Protein AF-B6E2Z8-F1 (afdb_monomer)

Sequence (71 aa):
IQREFRQALSETAPVYTMTPGDVDLTLNWGRISNVLPEYRGEDGVRVGRISFNNISAILGTVAVILNCHHQ

Foldseek 3Di:
DVVQVVVCVDPVNDDDDQDVVNVVCVVCQQVCLVCVVVDPFPCWDDDPPDIQRGPCSCVVRDDDHDDPPDD

Nearest PDB structures (foldseek):
  6x6h-assembly1_A1  TM=1.003E+00  e=2.949E-09  Escherichia coli
  8sz2-assembly1_A  TM=9.898E-01  e=4.464E-09  Escherichia coli O104:H4
  6u3u-assembly2_A  TM=1.005E+00  e=9.548E-09  Escherichia coli
  7vhd-assembly1_A  TM=9.935E-01  e=1.023E-08  Escherichia coli
  8gcw-assembly1_A  TM=9.965E-01  e=1.023E-08  Escherichia coli

Radius of gyration: 14.18 Å; Cα contacts (8 Å, |Δi|>4): 50; chains: 1; bounding box: 36×26×35 Å

Solvent-accessible surface area (backbone atoms only — not comparable to full-atom values): 4605 Å² total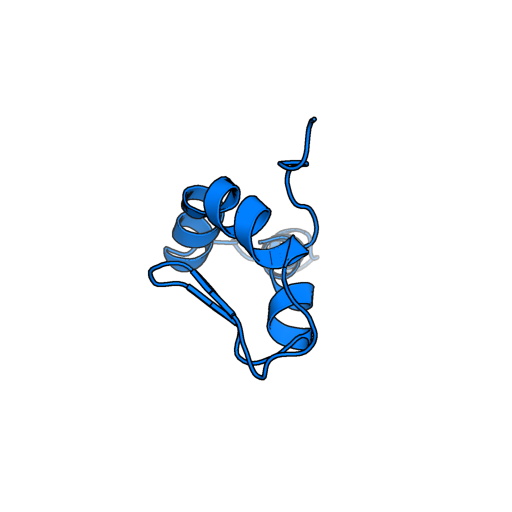; per-residue (Å²): 98,76,80,58,48,53,50,36,73,39,95,82,48,47,87,68,75,88,46,74,67,51,51,50,50,64,77,38,41,69,62,48,26,65,49,58,80,70,65,84,79,63,70,52,52,76,57,92,91,46,72,26,80,30,68,68,50,40,62,76,72,52,88,81,66,62,88,73,79,83,126

InterPro domains:
  IPR016139 Ribosome-inactivating protein, subdomain 2 [G3DSA:4.10.470.10] (1-71)
  IPR036041 Ribosome-inactivating protein superfamily [SSF56371] (1-70)

Organism: NCBI:txid563945

pLDDT: mean 96.65, std 5.27, range [58.31, 98.5]

Mean predicted aligned error: 2.76 Å

Structure (mmCIF, N/CA/C/O backbone):
data_AF-B6E2Z8-F1
#
_entry.id   AF-B6E2Z8-F1
#
loop_
_atom_site.group_PDB
_atom_site.id
_atom_site.type_symbol
_atom_site.label_atom_id
_atom_site.label_alt_id
_atom_site.label_comp_id
_atom_site.label_asym_id
_atom_site.label_entity_id
_atom_site.label_seq_id
_atom_site.pdbx_PDB_ins_code
_atom_site.Cartn_x
_atom_site.Cartn_y
_atom_site.Cartn_z
_atom_site.occupancy
_atom_site.B_iso_or_equiv
_atom_site.auth_seq_id
_atom_site.auth_comp_id
_atom_site.auth_asym_id
_atom_site.auth_atom_id
_atom_site.pdbx_PDB_model_num
ATOM 1 N N . ILE A 1 1 ? -3.788 1.297 4.577 1.00 97.88 1 ILE A N 1
ATOM 2 C CA . ILE A 1 1 ? -4.052 2.748 4.848 1.00 97.88 1 ILE A CA 1
ATOM 3 C C . ILE A 1 1 ? -5.435 3.294 4.416 1.00 97.88 1 ILE A C 1
ATOM 5 O O . ILE A 1 1 ? -6.320 3.249 5.257 1.00 97.88 1 ILE A O 1
ATOM 9 N N . GLN A 1 2 ? -5.692 3.832 3.197 1.00 98.19 2 GLN A N 1
ATOM 10 C CA . GLN A 1 2 ? -6.966 4.556 2.888 1.00 98.19 2 GLN A CA 1
ATOM 11 C C . GLN A 1 2 ? -8.216 3.728 3.227 1.00 98.19 2 GLN A C 1
ATOM 13 O O . GLN A 1 2 ? -9.113 4.192 3.929 1.00 98.19 2 GLN A O 1
ATOM 18 N N . ARG A 1 3 ? -8.263 2.490 2.721 1.00 97.88 3 ARG A N 1
ATOM 19 C CA . ARG A 1 3 ? -9.363 1.544 2.953 1.00 97.88 3 ARG A CA 1
ATOM 20 C C . ARG A 1 3 ? -9.578 1.255 4.441 1.00 97.88 3 ARG A C 1
ATOM 22 O O . ARG A 1 3 ? -10.721 1.176 4.877 1.00 97.88 3 ARG A O 1
ATOM 29 N N . GLU A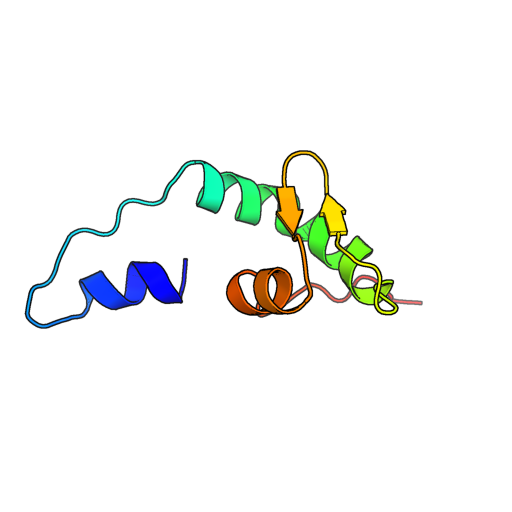 1 4 ? -8.498 1.076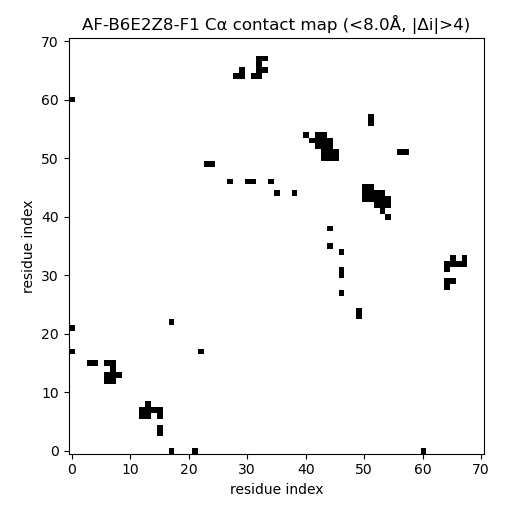 5.193 1.00 98.00 4 GLU A N 1
ATOM 30 C CA . GLU A 1 4 ? -8.549 0.658 6.599 1.00 98.00 4 GLU A CA 1
ATOM 31 C C . GLU A 1 4 ? -8.865 1.825 7.533 1.00 98.00 4 GLU A C 1
ATOM 33 O O . GLU A 1 4 ? -9.776 1.714 8.348 1.00 98.00 4 GLU A O 1
ATOM 38 N N . PHE A 1 5 ? -8.197 2.972 7.371 1.00 98.31 5 PHE A N 1
ATOM 39 C CA . PHE A 1 5 ? -8.458 4.159 8.187 1.00 98.31 5 PHE A CA 1
ATOM 40 C C . PHE A 1 5 ? -9.892 4.670 8.016 1.00 98.31 5 PHE A C 1
ATOM 42 O O . PHE A 1 5 ? -10.491 5.148 8.976 1.00 98.31 5 PHE A O 1
ATOM 49 N N . ARG A 1 6 ? -10.490 4.508 6.825 1.00 98.00 6 ARG A N 1
ATOM 50 C CA . ARG A 1 6 ? -11.881 4.909 6.560 1.00 98.00 6 ARG A CA 1
ATOM 51 C C . ARG A 1 6 ? -12.879 4.328 7.570 1.00 98.00 6 ARG A C 1
ATOM 53 O O . ARG A 1 6 ? -13.884 4.976 7.840 1.00 98.00 6 ARG A O 1
ATOM 60 N N . GLN A 1 7 ? -12.615 3.149 8.136 1.00 97.56 7 GLN A N 1
ATOM 61 C CA . GLN A 1 7 ? -13.508 2.534 9.124 1.00 97.56 7 GLN A CA 1
ATOM 62 C C . GLN A 1 7 ? -13.616 3.360 10.408 1.00 97.56 7 GLN A C 1
ATOM 64 O O . GLN A 1 7 ? -14.703 3.439 10.976 1.00 97.56 7 GLN A O 1
ATOM 69 N N . ALA A 1 8 ? -12.540 4.040 10.816 1.00 98.00 8 ALA A N 1
ATOM 70 C CA . ALA A 1 8 ? -12.514 4.891 12.007 1.00 98.00 8 ALA A CA 1
ATOM 71 C C . ALA A 1 8 ? -13.426 6.124 11.902 1.00 98.00 8 ALA A C 1
ATOM 73 O O . ALA A 1 8 ? -13.718 6.766 12.905 1.00 98.00 8 ALA A O 1
ATOM 74 N N . LEU A 1 9 ? -13.893 6.441 10.692 1.00 97.75 9 LEU A N 1
ATOM 75 C CA . LEU A 1 9 ? -14.821 7.537 10.417 1.00 97.75 9 LEU A CA 1
ATOM 76 C C . LEU A 1 9 ? -16.288 7.077 10.350 1.00 97.75 9 LEU A C 1
ATOM 78 O O . LEU A 1 9 ? -17.164 7.877 10.035 1.00 97.75 9 LEU A O 1
ATOM 82 N N . SER A 1 10 ? -16.560 5.788 10.574 1.00 97.56 10 SER A N 1
ATOM 83 C CA . SER A 1 10 ? -17.928 5.263 10.641 1.00 97.56 10 SER A CA 1
ATOM 84 C C . SER A 1 10 ? -18.617 5.645 11.954 1.00 97.56 10 SER A C 1
ATOM 86 O O . SER A 1 10 ? -17.962 6.050 12.910 1.00 97.56 10 SER A O 1
ATOM 88 N N . GLU A 1 11 ? -19.934 5.439 12.035 1.00 96.94 11 GLU A N 1
ATOM 89 C CA . GLU A 1 11 ? -20.709 5.636 13.273 1.00 96.94 11 GLU A CA 1
ATOM 90 C C . GLU A 1 11 ? -20.168 4.806 14.443 1.00 96.94 11 GLU A C 1
ATOM 92 O O . GLU A 1 11 ? -20.164 5.256 15.584 1.00 96.94 11 GLU A O 1
ATOM 97 N N . THR A 1 12 ? -19.661 3.605 14.151 1.00 96.38 12 THR A N 1
ATOM 98 C CA . THR A 1 12 ? -19.043 2.735 15.161 1.00 96.38 12 THR A CA 1
ATOM 99 C C . THR A 1 12 ? -17.690 3.249 15.661 1.00 96.38 12 THR A C 1
ATOM 101 O O . THR A 1 12 ? -17.198 2.747 16.668 1.00 96.38 12 THR A O 1
ATOM 104 N N . ALA A 1 13 ? -17.094 4.225 14.962 1.00 94.69 13 ALA A N 1
ATOM 105 C CA . ALA A 1 13 ? -15.838 4.904 15.283 1.00 94.69 13 ALA A CA 1
ATOM 106 C C . ALA A 1 13 ? -14.725 3.994 15.864 1.00 94.69 13 ALA A C 1
ATOM 108 O O . ALA A 1 13 ? -14.140 4.319 16.901 1.00 94.69 13 ALA A O 1
ATOM 109 N N . PRO A 1 14 ? -14.411 2.839 15.236 1.00 97.75 14 PRO A N 1
ATOM 110 C CA . PRO A 1 14 ? -13.356 1.958 15.713 1.00 97.75 14 PRO A CA 1
ATOM 111 C C . PRO A 1 14 ? -11.984 2.633 15.614 1.00 97.75 14 PRO A C 1
ATOM 113 O O . PRO A 1 14 ? -11.730 3.463 14.743 1.00 97.75 14 PRO A O 1
ATOM 116 N N . VAL A 1 15 ? -11.04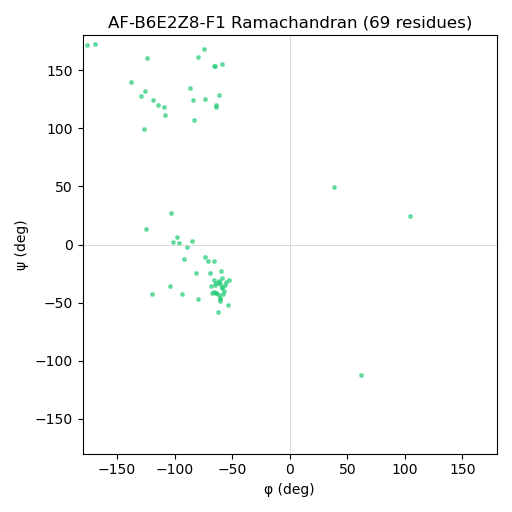9 2.219 16.467 1.00 98.25 15 VAL A N 1
ATOM 117 C CA . VAL A 1 15 ? -9.662 2.689 16.386 1.00 98.25 15 VAL A CA 1
ATOM 118 C C . VAL A 1 15 ? -8.966 2.033 15.193 1.00 98.25 15 VAL A C 1
ATOM 120 O O . VAL A 1 15 ? -8.888 0.809 15.104 1.00 98.25 15 VAL A O 1
ATOM 123 N N . TYR A 1 16 ? -8.403 2.845 14.299 1.00 98.19 16 TYR A N 1
ATOM 124 C CA . TYR A 1 16 ? -7.416 2.377 13.329 1.00 98.19 16 TYR A CA 1
ATOM 125 C C . TYR A 1 16 ? -6.029 2.367 13.975 1.00 98.19 16 TYR A C 1
ATOM 127 O O . TYR A 1 16 ? -5.547 3.394 14.454 1.00 98.19 16 TYR A O 1
ATOM 135 N N . THR A 1 17 ? -5.366 1.216 13.954 1.00 98.44 17 THR A N 1
ATOM 136 C CA . THR A 1 17 ? -3.963 1.082 14.354 1.00 98.44 17 THR A CA 1
ATOM 137 C C . THR A 1 17 ? -3.126 0.827 13.111 1.00 98.44 17 THR A C 1
ATOM 139 O O . THR A 1 17 ? -3.315 -0.182 12.436 1.00 98.44 17 THR A O 1
ATOM 142 N N . MET A 1 18 ? -2.200 1.739 12.809 1.00 98.50 18 MET A N 1
ATOM 143 C CA . MET A 1 18 ? -1.285 1.585 11.679 1.00 98.50 18 MET A CA 1
ATOM 144 C C . MET A 1 18 ? -0.387 0.369 11.906 1.00 98.50 18 MET A C 1
ATOM 146 O O . MET A 1 18 ? 0.333 0.296 12.904 1.00 98.50 18 MET A O 1
ATOM 150 N N . THR A 1 19 ? -0.452 -0.595 10.995 1.00 98.25 19 THR A N 1
ATOM 151 C CA . THR A 1 19 ? 0.275 -1.856 11.140 1.00 98.25 19 THR A CA 1
ATOM 152 C C . THR A 1 19 ? 1.747 -1.687 10.745 1.00 98.25 19 THR A C 1
ATOM 154 O O . THR A 1 19 ? 2.086 -0.769 9.993 1.00 98.25 19 THR A O 1
ATOM 157 N N . PRO A 1 20 ? 2.647 -2.598 11.161 1.00 97.69 20 PRO A N 1
ATOM 158 C CA . PRO A 1 20 ? 4.009 -2.629 10.627 1.00 97.69 20 PRO A CA 1
ATOM 159 C C . PRO A 1 20 ? 4.055 -2.748 9.094 1.00 97.69 20 PRO A C 1
ATOM 161 O O . PRO A 1 20 ? 4.938 -2.177 8.465 1.00 97.69 20 PRO A O 1
ATOM 164 N N . GLY A 1 21 ? 3.076 -3.430 8.484 1.00 96.81 21 GLY A N 1
ATOM 165 C CA . GLY A 1 21 ? 2.952 -3.519 7.027 1.00 96.81 21 GLY A CA 1
ATOM 166 C C . GLY A 1 21 ? 2.644 -2.170 6.373 1.00 96.81 21 GLY A C 1
ATOM 167 O O . GLY A 1 21 ? 3.248 -1.836 5.357 1.00 96.81 21 GLY A O 1
ATOM 168 N N . ASP A 1 22 ? 1.769 -1.359 6.976 1.00 97.75 22 ASP A N 1
ATOM 169 C CA . ASP A 1 22 ? 1.517 0.013 6.515 1.00 97.75 22 ASP A CA 1
ATOM 170 C C . ASP A 1 22 ? 2.785 0.870 6.600 1.00 97.75 22 ASP A C 1
ATOM 172 O O . ASP A 1 22 ? 3.109 1.596 5.660 1.00 97.75 22 ASP A O 1
ATOM 176 N N . VAL A 1 23 ? 3.539 0.754 7.698 1.00 97.94 23 VAL A N 1
ATOM 177 C CA . VAL A 1 23 ? 4.822 1.456 7.866 1.00 97.94 23 VAL A CA 1
ATOM 178 C C . VAL A 1 23 ? 5.805 1.038 6.770 1.00 97.94 23 VAL A C 1
ATOM 180 O O . VAL A 1 23 ? 6.367 1.901 6.093 1.00 97.94 23 VAL A O 1
ATOM 183 N N . ASP A 1 24 ? 5.964 -0.263 6.527 1.00 97.38 24 ASP A N 1
ATOM 184 C CA . ASP A 1 24 ? 6.850 -0.785 5.483 1.00 97.38 24 ASP A CA 1
ATOM 185 C C . ASP A 1 24 ? 6.464 -0.274 4.084 1.00 97.38 24 ASP A C 1
ATOM 187 O O . ASP A 1 24 ? 7.355 0.041 3.286 1.00 97.38 24 ASP A O 1
ATOM 191 N N . LEU A 1 25 ? 5.165 -0.128 3.787 1.00 98.31 25 LEU A N 1
ATOM 192 C CA . LEU A 1 25 ? 4.693 0.479 2.536 1.00 98.31 25 LEU A CA 1
ATOM 193 C C . LEU A 1 25 ? 5.176 1.926 2.400 1.00 98.31 25 LEU A C 1
ATOM 195 O O . LEU A 1 25 ? 5.705 2.293 1.349 1.00 98.31 25 LEU A O 1
ATOM 199 N N . THR A 1 26 ? 5.050 2.734 3.459 1.00 98.06 26 THR A N 1
ATOM 200 C CA . THR A 1 26 ? 5.504 4.136 3.430 1.00 98.06 26 THR A CA 1
ATOM 201 C C . THR A 1 26 ? 7.020 4.246 3.249 1.00 98.06 26 THR A C 1
ATOM 203 O O . THR A 1 26 ? 7.486 5.035 2.428 1.00 98.06 26 THR A O 1
ATOM 206 N N . LEU A 1 27 ? 7.800 3.401 3.931 1.00 98.06 27 LEU A N 1
ATOM 207 C CA . LEU A 1 27 ? 9.266 3.410 3.857 1.00 98.06 27 LEU A CA 1
ATOM 208 C C . LEU A 1 27 ? 9.805 2.935 2.501 1.00 98.06 27 LEU A C 1
ATOM 210 O O . LEU A 1 27 ? 10.908 3.310 2.108 1.00 98.06 27 LEU A O 1
ATOM 214 N N . ASN A 1 28 ? 9.042 2.125 1.764 1.00 98.38 28 ASN A N 1
ATOM 215 C CA . ASN A 1 28 ? 9.426 1.659 0.431 1.00 98.38 28 ASN A CA 1
ATOM 216 C C . ASN A 1 28 ? 8.790 2.476 -0.703 1.00 98.38 28 ASN A C 1
ATOM 218 O O . ASN A 1 28 ? 8.981 2.115 -1.864 1.00 98.38 28 ASN A O 1
ATOM 222 N N . TRP A 1 29 ? 8.086 3.579 -0.418 1.00 98.38 29 TRP A N 1
ATOM 223 C CA . TRP A 1 29 ? 7.320 4.312 -1.433 1.00 98.38 29 TRP A CA 1
ATOM 224 C C . TRP A 1 29 ? 8.170 4.787 -2.622 1.00 98.38 29 TRP A C 1
ATOM 226 O O . TRP A 1 29 ? 7.756 4.630 -3.770 1.00 98.38 29 TRP A O 1
ATOM 236 N N . GLY A 1 30 ? 9.399 5.261 -2.384 1.00 98.12 30 GLY A N 1
ATOM 237 C CA . GLY A 1 30 ? 10.326 5.627 -3.464 1.00 98.12 30 GLY A CA 1
ATOM 238 C C . GLY A 1 30 ? 10.747 4.433 -4.332 1.00 98.12 30 GLY A C 1
ATOM 239 O O . GLY A 1 30 ? 10.745 4.518 -5.556 1.00 98.12 30 GLY A O 1
ATOM 240 N N . ARG A 1 31 ? 11.030 3.278 -3.714 1.00 98.19 31 A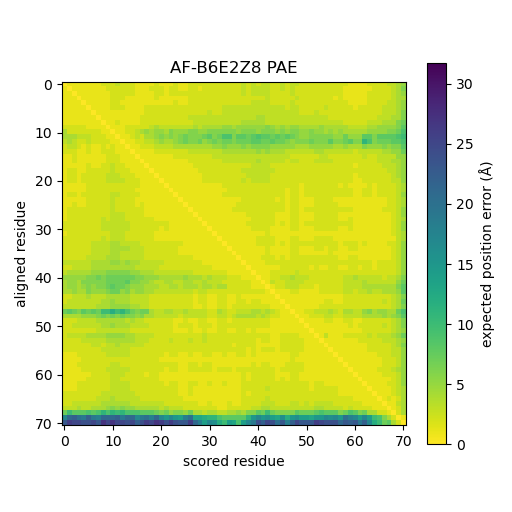RG A N 1
ATOM 241 C CA . ARG A 1 31 ? 11.395 2.046 -4.439 1.00 98.19 31 ARG A CA 1
ATOM 242 C C . ARG A 1 31 ? 10.220 1.505 -5.250 1.00 98.19 31 ARG A C 1
ATOM 244 O O . ARG A 1 31 ? 10.408 1.095 -6.387 1.00 98.19 31 ARG A O 1
ATOM 251 N N . ILE A 1 32 ? 9.019 1.528 -4.674 1.00 98.38 32 ILE A N 1
ATOM 252 C CA . ILE A 1 32 ? 7.772 1.157 -5.355 1.00 98.38 32 ILE A CA 1
ATOM 253 C C . ILE A 1 32 ? 7.544 2.074 -6.560 1.00 98.38 32 ILE A C 1
ATOM 255 O O . ILE A 1 32 ? 7.270 1.582 -7.651 1.00 98.38 32 ILE A O 1
ATOM 259 N N . SER A 1 33 ? 7.723 3.385 -6.379 1.00 98.38 33 SER A N 1
ATOM 260 C CA . SER A 1 33 ? 7.541 4.378 -7.444 1.00 98.38 33 SER A CA 1
ATOM 261 C C . SER A 1 33 ? 8.490 4.179 -8.623 1.00 98.38 33 SER A C 1
ATOM 263 O O . SER A 1 33 ? 8.110 4.452 -9.751 1.00 98.38 33 SER A O 1
ATOM 265 N N . ASN A 1 34 ? 9.694 3.659 -8.376 1.00 97.69 34 ASN A N 1
ATOM 266 C CA . ASN A 1 34 ? 10.665 3.361 -9.426 1.00 97.69 34 ASN A CA 1
ATOM 267 C C . ASN A 1 34 ? 10.407 2.023 -10.146 1.00 97.69 34 ASN A C 1
ATOM 269 O O . ASN A 1 34 ? 10.866 1.836 -11.263 1.00 97.69 34 ASN A O 1
ATOM 273 N N . VAL A 1 35 ? 9.729 1.064 -9.503 1.00 97.69 35 VAL A N 1
ATOM 274 C CA . VAL A 1 35 ? 9.512 -0.286 -10.061 1.00 97.69 35 VAL A CA 1
ATOM 275 C C . VAL A 1 35 ? 8.185 -0.394 -10.807 1.00 97.69 35 VAL A C 1
ATOM 277 O O . VAL A 1 35 ? 8.133 -0.992 -11.876 1.00 97.69 35 VAL A O 1
ATOM 280 N N . LEU A 1 36 ? 7.103 0.168 -10.260 1.00 97.81 36 LEU A N 1
ATOM 281 C CA . LEU A 1 36 ? 5.764 0.009 -10.839 1.00 97.81 36 LEU A CA 1
ATOM 282 C C . LEU A 1 36 ? 5.605 0.538 -12.276 1.00 97.81 36 LEU A C 1
ATOM 284 O O . LEU A 1 36 ? 4.859 -0.095 -13.023 1.00 97.81 36 LEU A O 1
ATOM 288 N N . PRO A 1 37 ? 6.283 1.618 -12.713 1.00 97.56 37 PRO A N 1
ATOM 289 C CA . PRO A 1 37 ? 6.233 2.045 -14.111 1.00 97.56 37 PRO A CA 1
ATOM 290 C C . PRO A 1 37 ? 6.742 0.999 -15.111 1.00 97.56 37 PRO A C 1
ATOM 292 O O . PRO A 1 37 ? 6.353 1.033 -16.278 1.00 97.56 37 PRO A O 1
ATOM 295 N N . GLU A 1 38 ? 7.574 0.053 -14.669 1.00 96.62 38 GLU A N 1
ATOM 296 C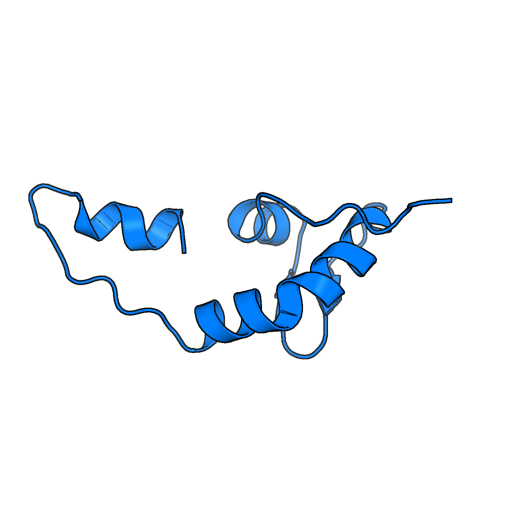 CA . GLU A 1 38 ? 8.113 -1.021 -15.507 1.00 96.62 38 GLU A CA 1
ATOM 297 C C . GLU A 1 38 ? 7.233 -2.272 -15.547 1.00 96.62 38 GLU A C 1
ATOM 299 O O . GLU A 1 38 ? 7.542 -3.197 -16.289 1.00 96.62 38 GLU A O 1
ATOM 304 N N . TYR A 1 39 ? 6.113 -2.303 -14.820 1.00 97.50 39 TYR A N 1
ATOM 305 C CA . TYR A 1 39 ? 5.160 -3.409 -14.890 1.00 97.50 39 TYR A CA 1
ATOM 306 C C . TYR A 1 39 ? 4.586 -3.544 -16.314 1.00 97.50 39 TYR A C 1
ATOM 308 O O . TYR A 1 39 ? 4.110 -2.564 -16.904 1.00 97.50 39 TYR A O 1
ATOM 316 N N . ARG A 1 40 ? 4.636 -4.751 -16.884 1.00 97.75 40 ARG A N 1
ATOM 317 C CA . ARG A 1 40 ? 4.129 -5.097 -18.229 1.00 97.75 40 ARG A CA 1
ATOM 318 C C . ARG A 1 40 ? 3.128 -6.256 -18.212 1.00 97.75 40 ARG A C 1
ATOM 320 O O . ARG A 1 40 ? 2.786 -6.777 -19.270 1.00 97.75 40 ARG A O 1
ATOM 327 N N . GLY A 1 41 ? 2.618 -6.623 -17.036 1.00 95.69 41 GLY A N 1
ATOM 328 C CA . GLY A 1 41 ? 1.648 -7.711 -16.875 1.00 95.69 41 GLY A CA 1
ATOM 329 C C . GLY A 1 41 ? 2.253 -8.991 -16.307 1.00 95.69 41 GLY A C 1
ATOM 330 O O . GLY A 1 41 ? 1.719 -10.071 -16.535 1.00 95.69 41 GLY A O 1
ATOM 331 N N . GLU A 1 42 ? 3.363 -8.879 -15.579 1.00 97.88 42 GLU A N 1
ATOM 332 C CA . GLU A 1 42 ? 3.948 -9.973 -14.811 1.00 97.88 42 GLU A CA 1
ATOM 333 C C . GLU A 1 42 ? 2.952 -10.506 -13.764 1.00 97.88 42 GLU A C 1
ATOM 335 O O . GLU A 1 42 ? 2.087 -9.772 -13.270 1.00 97.88 42 GLU A O 1
ATOM 340 N N . ASP A 1 43 ? 3.114 -11.769 -13.358 1.00 95.31 43 ASP A N 1
ATOM 341 C CA . ASP A 1 43 ? 2.246 -12.415 -12.360 1.00 95.31 43 ASP A CA 1
ATOM 342 C C . ASP A 1 43 ? 2.239 -11.675 -11.010 1.00 95.31 43 ASP A C 1
ATOM 344 O O . ASP A 1 43 ? 1.247 -11.688 -10.283 1.00 95.31 43 ASP A O 1
ATOM 348 N N . GLY A 1 44 ? 3.333 -10.986 -10.674 1.00 96.06 44 GLY A N 1
ATOM 349 C CA . GLY A 1 44 ? 3.440 -10.179 -9.468 1.00 96.06 44 GLY A CA 1
ATOM 350 C C . GLY A 1 44 ? 4.677 -9.287 -9.443 1.00 96.06 44 GLY A C 1
ATOM 351 O O . GLY A 1 44 ? 5.564 -9.386 -10.287 1.00 96.06 44 GLY A O 1
ATOM 352 N N . VAL A 1 45 ? 4.744 -8.413 -8.440 1.00 98.12 45 VAL A N 1
ATOM 353 C CA . VAL A 1 45 ? 5.837 -7.453 -8.237 1.00 98.12 45 VAL A CA 1
ATOM 354 C C . VAL A 1 45 ? 6.396 -7.609 -6.830 1.00 98.12 45 VAL A C 1
ATOM 356 O O . VAL A 1 45 ? 5.649 -7.602 -5.852 1.00 98.12 45 VAL A O 1
ATOM 359 N N . ARG A 1 46 ? 7.723 -7.694 -6.709 1.00 97.62 46 ARG A N 1
ATOM 360 C CA . ARG A 1 46 ? 8.414 -7.773 -5.418 1.00 97.62 46 ARG A CA 1
ATOM 361 C C . ARG A 1 46 ? 9.358 -6.590 -5.232 1.00 97.62 46 ARG A C 1
ATOM 363 O O . ARG A 1 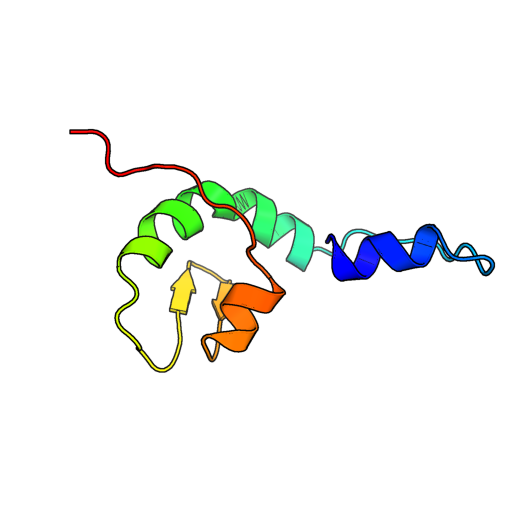46 ? 10.275 -6.394 -6.023 1.00 97.62 46 ARG A O 1
ATOM 370 N N . VAL A 1 47 ? 9.186 -5.848 -4.138 1.00 97.00 47 VAL A N 1
ATOM 371 C CA . VAL A 1 47 ? 10.049 -4.719 -3.756 1.00 97.00 47 VAL A CA 1
ATOM 372 C C . VAL A 1 47 ? 10.538 -4.926 -2.324 1.00 97.00 47 VAL A C 1
ATOM 374 O O . VAL A 1 47 ? 9.829 -4.675 -1.351 1.00 97.00 47 VAL A O 1
ATOM 377 N N . GLY A 1 48 ? 11.769 -5.420 -2.175 1.00 91.12 48 GLY A N 1
ATOM 378 C CA . GLY A 1 48 ? 12.319 -5.772 -0.864 1.00 91.12 48 GLY A CA 1
ATOM 379 C C . GLY A 1 48 ? 11.509 -6.882 -0.183 1.00 91.12 48 GLY A C 1
ATOM 380 O O . GLY A 1 48 ? 11.531 -8.031 -0.631 1.00 91.12 48 GLY A O 1
ATOM 381 N N . ARG A 1 49 ? 10.824 -6.536 0.916 1.00 92.00 49 ARG A N 1
ATOM 382 C CA . ARG A 1 49 ? 9.944 -7.444 1.678 1.00 92.00 49 ARG A CA 1
ATOM 383 C C . ARG A 1 49 ? 8.481 -7.404 1.221 1.00 92.00 49 ARG A C 1
ATOM 385 O O . ARG A 1 49 ? 7.722 -8.286 1.603 1.00 92.00 49 ARG A O 1
ATOM 392 N N . ILE A 1 50 ? 8.094 -6.420 0.408 1.00 97.38 50 ILE A N 1
ATOM 393 C CA . ILE A 1 50 ? 6.720 -6.253 -0.076 1.00 97.38 50 ILE A CA 1
ATOM 394 C C . ILE A 1 50 ? 6.528 -7.090 -1.340 1.00 97.38 50 ILE A C 1
ATOM 396 O O . ILE A 1 50 ? 7.378 -7.076 -2.234 1.00 97.38 50 ILE A O 1
ATOM 400 N N . SER A 1 51 ? 5.407 -7.806 -1.405 1.00 98.00 51 SER A N 1
ATOM 401 C CA . SER A 1 51 ? 5.002 -8.615 -2.554 1.00 98.00 51 SER A CA 1
ATOM 402 C C . SER A 1 51 ? 3.574 -8.271 -2.949 1.00 98.00 51 SER A C 1
ATOM 404 O O . SER A 1 51 ? 2.670 -8.317 -2.115 1.00 98.00 51 SER A O 1
ATOM 406 N N . PHE A 1 52 ? 3.372 -7.966 -4.225 1.00 98.25 52 PHE A N 1
ATOM 407 C CA . PHE A 1 52 ? 2.063 -7.839 -4.847 1.00 98.25 52 PHE A CA 1
ATOM 408 C C . PHE A 1 52 ? 1.866 -9.036 -5.771 1.00 98.25 52 PHE A C 1
ATOM 410 O O . PHE A 1 52 ? 2.548 -9.151 -6.781 1.00 98.25 52 PHE A O 1
ATOM 417 N N . ASN A 1 53 ? 0.951 -9.938 -5.422 1.00 97.81 53 ASN A N 1
ATOM 418 C CA . ASN A 1 53 ? 0.808 -11.229 -6.111 1.00 97.81 53 ASN A CA 1
ATOM 419 C C . ASN A 1 53 ? -0.063 -11.170 -7.380 1.00 97.81 53 ASN A C 1
ATOM 421 O O . ASN A 1 53 ? -0.402 -12.216 -7.917 1.00 97.81 53 ASN A O 1
ATOM 425 N N . ASN A 1 54 ? -0.545 -9.981 -7.753 1.00 97.75 54 ASN A N 1
ATOM 426 C CA . ASN A 1 54 ? -1.305 -9.691 -8.970 1.00 97.75 54 ASN A CA 1
ATOM 427 C C . ASN A 1 54 ? -1.582 -8.179 -9.060 1.00 97.75 54 ASN A C 1
ATOM 429 O O . ASN A 1 54 ? -1.386 -7.436 -8.092 1.00 97.75 54 ASN A O 1
ATOM 433 N N . ILE A 1 55 ? -2.112 -7.732 -10.201 1.00 98.00 55 ILE A N 1
ATOM 434 C CA . ILE A 1 55 ? -2.481 -6.329 -10.438 1.00 98.00 55 ILE A CA 1
ATOM 435 C C . ILE A 1 55 ? -3.517 -5.790 -9.439 1.00 98.00 55 ILE A C 1
ATOM 437 O O . ILE A 1 55 ? -3.412 -4.648 -8.994 1.00 98.00 55 ILE A O 1
ATOM 441 N N . SER A 1 56 ? -4.489 -6.604 -9.017 1.00 98.19 56 SER A N 1
ATOM 442 C CA . SER A 1 56 ? -5.494 -6.181 -8.033 1.00 98.19 56 SER A CA 1
ATOM 443 C C . SER A 1 56 ? -4.868 -5.890 -6.668 1.00 98.19 56 SER A C 1
ATOM 445 O O . SER A 1 56 ? -5.290 -4.955 -5.990 1.00 98.19 56 SER A O 1
ATOM 447 N N . ALA A 1 57 ? -3.831 -6.634 -6.277 1.00 98.19 57 ALA A N 1
ATOM 448 C CA . ALA A 1 57 ? -3.073 -6.379 -5.056 1.00 98.19 57 ALA A CA 1
ATOM 449 C C . ALA A 1 57 ? -2.258 -5.078 -5.145 1.00 98.19 57 ALA A C 1
ATOM 451 O O . ALA A 1 57 ? -2.165 -4.363 -4.145 1.00 98.19 57 ALA A O 1
ATOM 452 N N . ILE A 1 58 ? -1.725 -4.740 -6.329 1.00 98.44 58 ILE A N 1
ATOM 453 C CA . ILE A 1 58 ? -1.057 -3.451 -6.571 1.00 98.44 58 ILE A CA 1
ATOM 454 C C . ILE A 1 58 ? -2.070 -2.319 -6.376 1.00 98.44 58 ILE A C 1
ATOM 456 O O . ILE A 1 58 ? -1.891 -1.488 -5.489 1.00 98.44 58 ILE A O 1
ATOM 460 N N . LEU A 1 59 ? -3.170 -2.328 -7.135 1.00 98.25 59 LEU A N 1
ATOM 461 C CA . LEU A 1 59 ? -4.181 -1.260 -7.128 1.00 98.25 59 LEU A CA 1
ATOM 462 C C . LEU A 1 59 ? -4.926 -1.135 -5.791 1.00 98.25 59 LEU A C 1
ATOM 464 O O . LEU A 1 59 ? -5.334 -0.046 -5.396 1.00 98.25 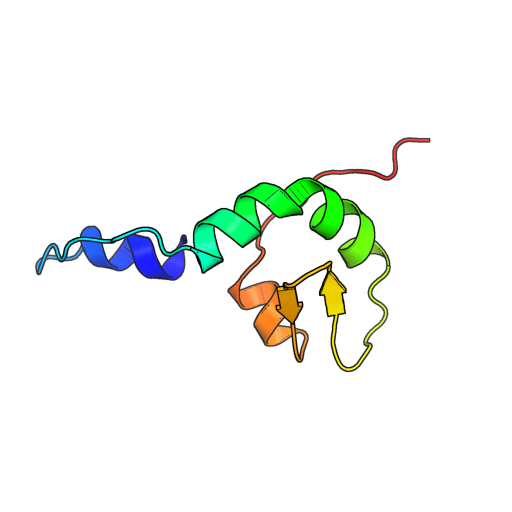59 LEU A O 1
ATOM 468 N N . GLY A 1 60 ? -5.094 -2.243 -5.067 1.00 98.25 60 GLY A N 1
ATOM 469 C CA . GLY A 1 60 ? -5.700 -2.251 -3.736 1.00 98.25 60 GLY A CA 1
ATOM 470 C C . GLY A 1 60 ? -4.798 -1.687 -2.633 1.00 98.25 60 GLY A C 1
ATOM 471 O O . GLY A 1 60 ? -5.282 -1.482 -1.517 1.00 98.25 60 GLY A O 1
ATOM 472 N N . THR A 1 61 ? -3.513 -1.459 -2.928 1.00 98.38 61 THR A N 1
ATOM 473 C CA . THR A 1 61 ? -2.501 -1.025 -1.952 1.00 98.38 61 THR A CA 1
ATOM 474 C C . THR A 1 61 ? -1.874 0.322 -2.309 1.00 98.38 61 THR A C 1
ATOM 476 O O . THR A 1 61 ? -1.694 1.164 -1.430 1.00 98.38 61 THR A O 1
ATOM 479 N N . VAL A 1 62 ? -1.551 0.542 -3.584 1.00 98.38 62 VAL A N 1
ATOM 480 C CA . VAL A 1 62 ? -0.850 1.725 -4.093 1.00 98.38 62 VAL A CA 1
ATOM 481 C C . VAL A 1 62 ? -1.782 2.502 -5.015 1.00 98.38 62 VAL A C 1
ATOM 483 O O . VAL A 1 62 ? -2.232 1.984 -6.031 1.00 98.38 62 VAL A O 1
ATOM 486 N N . ALA A 1 63 ? -2.048 3.760 -4.665 1.00 98.50 63 ALA A N 1
ATOM 487 C CA . ALA A 1 63 ? -2.896 4.651 -5.461 1.00 98.50 63 ALA A CA 1
ATOM 488 C C . ALA A 1 63 ? -2.090 5.693 -6.251 1.00 98.50 63 ALA A C 1
ATOM 490 O O . ALA A 1 63 ? -2.462 6.056 -7.361 1.00 98.50 63 ALA A O 1
ATOM 491 N N . VAL A 1 64 ? -0.993 6.185 -5.669 1.00 98.50 64 VAL A N 1
ATOM 492 C CA . VAL A 1 64 ? -0.162 7.253 -6.235 1.00 98.50 64 VAL A CA 1
ATOM 493 C C . VAL A 1 64 ? 1.308 6.898 -6.037 1.00 98.50 64 VAL A C 1
ATOM 495 O O . VAL A 1 64 ? 1.699 6.403 -4.976 1.00 98.50 64 VAL A O 1
ATOM 498 N N . ILE A 1 65 ? 2.115 7.170 -7.059 1.00 98.50 65 ILE A N 1
ATOM 499 C CA . ILE A 1 65 ? 3.571 7.022 -7.051 1.00 98.50 65 ILE A CA 1
ATOM 500 C C . ILE A 1 65 ? 4.243 8.341 -7.429 1.00 98.50 65 ILE A C 1
ATOM 502 O O . ILE A 1 65 ? 3.622 9.218 -8.030 1.00 98.50 65 ILE A O 1
ATOM 506 N N . LEU A 1 66 ? 5.517 8.473 -7.074 1.00 98.06 66 LEU A N 1
ATOM 507 C CA . LEU A 1 66 ? 6.359 9.565 -7.553 1.00 98.06 66 LEU A CA 1
ATOM 508 C C . LEU A 1 66 ? 6.584 9.447 -9.066 1.00 98.06 66 LEU A C 1
ATOM 510 O O . LEU A 1 66 ? 6.600 8.349 -9.620 1.00 98.06 66 LEU A O 1
ATOM 514 N N . ASN A 1 67 ? 6.832 10.581 -9.721 1.00 97.25 67 ASN A N 1
ATOM 515 C CA . ASN A 1 67 ? 7.416 10.582 -11.056 1.00 97.25 67 ASN A CA 1
ATOM 516 C C . ASN A 1 67 ? 8.941 10.464 -10.930 1.00 97.25 67 ASN A C 1
ATOM 518 O O . ASN A 1 67 ? 9.603 11.417 -10.521 1.00 97.25 67 ASN A O 1
ATOM 522 N N . CYS A 1 68 ? 9.483 9.297 -11.273 1.00 95.38 68 CYS A N 1
ATOM 523 C CA . CYS A 1 68 ? 10.920 9.021 -11.227 1.00 95.38 68 CYS A CA 1
ATOM 524 C C . CYS A 1 68 ? 11.601 9.099 -12.605 1.00 95.38 68 CYS A C 1
ATOM 526 O O . CYS A 1 68 ? 12.794 8.839 -12.699 1.00 95.38 68 CYS A O 1
ATOM 528 N N . HIS A 1 69 ? 10.871 9.436 -13.673 1.00 90.94 69 HIS A N 1
ATOM 529 C CA . HIS A 1 69 ? 11.349 9.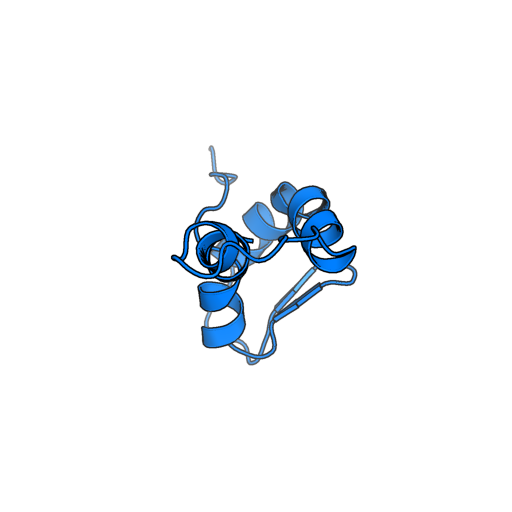339 -15.061 1.00 90.94 69 HIS A CA 1
ATOM 530 C C . HIS A 1 69 ? 11.751 10.693 -15.656 1.00 90.94 69 HIS A C 1
ATOM 532 O O . HIS A 1 69 ? 11.656 10.892 -16.865 1.00 90.94 69 HIS A O 1
ATOM 538 N N . HIS A 1 70 ? 12.158 11.652 -14.822 1.00 79.38 70 HIS A N 1
ATOM 539 C CA . HIS A 1 70 ? 12.612 12.943 -15.329 1.00 79.38 70 HIS A CA 1
ATOM 540 C C . HIS A 1 70 ? 13.887 12.747 -16.167 1.00 79.38 70 HIS A C 1
ATOM 542 O O . HIS A 1 70 ? 14.889 12.255 -15.645 1.00 79.38 70 HIS A O 1
ATOM 548 N N . GLN A 1 71 ? 13.807 13.094 -17.455 1.00 58.31 71 GLN A N 1
ATOM 549 C CA . GLN A 1 71 ? 14.941 13.254 -18.369 1.00 58.31 71 GLN A CA 1
ATOM 550 C C . GLN A 1 71 ? 15.315 14.728 -18.454 1.00 58.31 71 GLN A C 1
ATOM 552 O O . GLN A 1 71 ? 14.376 15.553 -18.539 1.00 58.31 71 GLN A O 1
#

Secondary structure (DSSP, 8-state):
-HHHHGGGGSTT-PPP---HHHHHHHHTHHHHHHHGGG-SS-S-EEETTEEE-SHHHHHTT----------